Protein AF-A0A1J0LR79-F1 (afdb_monomer)

pLDDT: mean 71.01, std 12.96, range [31.28, 92.06]

Nearest PDB structures (foldseek):
  9ayr-assembly1_A  TM=5.676E-01  e=9.888E+00  Saccharomyces cerevisiae S288C

Secondary structure (DSSP, 8-state):
------EEEE--HHHHHHHTTSPPP-S--TTS--SS--EEEE-TTEEEEEE-SSSEEEEEEE-TTT--EEEEEEETT----SSSS--TTSSTT----GGGHHHHHHHHHHHHHTTPPPPP----

Mean predicted aligned error: 12.19 Å

Structure (mmCIF, N/CA/C/O backbone):
data_AF-A0A1J0LR79-F1
#
_entry.id   AF-A0A1J0LR79-F1
#
loop_
_atom_site.group_PDB
_atom_site.id
_atom_site.type_symbol
_atom_site.label_atom_id
_atom_site.label_alt_id
_atom_site.label_comp_id
_atom_site.label_asym_id
_atom_site.label_entity_id
_atom_site.label_seq_id
_atom_site.pdbx_PDB_ins_code
_atom_site.Cartn_x
_atom_site.Cartn_y
_atom_site.Cartn_z
_atom_site.occupancy
_atom_site.B_iso_or_equiv
_atom_site.auth_seq_id
_atom_site.auth_comp_id
_atom_site.auth_asym_id
_atom_site.auth_atom_id
_atom_site.pdbx_PDB_model_num
ATOM 1 N N . MET A 1 1 ? -22.256 2.648 -12.015 1.00 40.69 1 MET A N 1
ATOM 2 C CA . MET A 1 1 ? -21.030 2.559 -11.191 1.00 40.69 1 MET A CA 1
ATOM 3 C C . MET A 1 1 ? -19.955 3.395 -11.863 1.00 40.69 1 MET A C 1
ATOM 5 O O . MET A 1 1 ? -19.659 3.126 -13.016 1.00 40.69 1 MET A O 1
ATOM 9 N N . ASN A 1 2 ? -19.433 4.428 -11.198 1.00 38.25 2 ASN A N 1
ATOM 10 C CA . ASN A 1 2 ? -18.278 5.187 -11.692 1.00 38.25 2 ASN A CA 1
ATOM 11 C C . ASN A 1 2 ? -17.028 4.680 -10.975 1.00 38.25 2 ASN A C 1
ATOM 13 O O . ASN A 1 2 ? -17.025 4.605 -9.748 1.00 38.25 2 ASN A O 1
ATOM 17 N N . ASN A 1 3 ? -15.988 4.350 -11.737 1.00 40.75 3 ASN A N 1
ATOM 18 C CA . ASN A 1 3 ? -14.680 4.005 -11.196 1.00 40.75 3 ASN A CA 1
ATOM 19 C C . ASN A 1 3 ? -14.067 5.261 -10.548 1.00 40.75 3 ASN A C 1
ATOM 21 O O . ASN A 1 3 ? -13.830 6.254 -11.233 1.00 40.75 3 ASN A O 1
ATOM 25 N N . LYS A 1 4 ? -13.870 5.233 -9.226 1.00 48.66 4 LYS A N 1
ATOM 26 C CA . LYS A 1 4 ? -13.292 6.336 -8.437 1.00 48.66 4 LYS A CA 1
ATOM 27 C C . LYS A 1 4 ? -11.829 6.079 -8.052 1.00 48.66 4 LYS A C 1
ATOM 29 O O . LYS A 1 4 ? -11.325 6.734 -7.144 1.00 48.66 4 LYS A O 1
ATOM 34 N N . ASN A 1 5 ? -11.152 5.129 -8.701 1.00 53.50 5 ASN A N 1
ATOM 35 C CA . ASN A 1 5 ? -9.774 4.791 -8.360 1.00 53.50 5 ASN A CA 1
ATOM 36 C C . ASN A 1 5 ? -8.844 5.985 -8.582 1.00 53.50 5 ASN A C 1
ATOM 38 O O . ASN A 1 5 ? -8.743 6.527 -9.682 1.00 53.50 5 ASN A O 1
ATOM 42 N N . GLN A 1 6 ? -8.137 6.361 -7.520 1.00 57.84 6 GLN A N 1
ATOM 43 C CA . GLN A 1 6 ? -7.025 7.299 -7.562 1.00 57.84 6 GLN A CA 1
ATOM 44 C C . GLN A 1 6 ? -5.781 6.571 -7.063 1.00 57.84 6 GLN A C 1
ATOM 46 O O . GLN A 1 6 ? -5.798 5.969 -5.986 1.00 57.84 6 GLN A O 1
ATOM 51 N N . SER A 1 7 ? -4.705 6.615 -7.845 1.00 63.94 7 SER A N 1
ATOM 52 C CA . SER A 1 7 ? -3.411 6.061 -7.461 1.00 63.94 7 SER A CA 1
ATOM 53 C C . SER A 1 7 ? -2.330 7.136 -7.474 1.00 63.94 7 SER A C 1
ATOM 55 O O . SER A 1 7 ? -2.376 8.084 -8.257 1.00 63.94 7 SER A O 1
ATOM 57 N N . ALA A 1 8 ? -1.352 6.985 -6.587 1.00 69.00 8 ALA A N 1
ATOM 58 C CA . ALA A 1 8 ? -0.100 7.727 -6.631 1.00 69.00 8 ALA A CA 1
ATOM 59 C C . ALA A 1 8 ? 1.064 6.759 -6.821 1.00 69.00 8 ALA A C 1
ATOM 61 O O . ALA A 1 8 ? 0.978 5.585 -6.469 1.00 69.00 8 ALA A O 1
ATOM 62 N N . GLN A 1 9 ? 2.170 7.264 -7.360 1.00 71.19 9 GLN A N 1
ATOM 63 C CA . GLN A 1 9 ? 3.403 6.499 -7.459 1.00 71.19 9 GLN A CA 1
ATOM 64 C C . GLN A 1 9 ? 4.209 6.651 -6.172 1.00 71.19 9 GLN A C 1
ATOM 66 O O . GLN A 1 9 ? 4.691 7.740 -5.857 1.00 71.19 9 GLN A O 1
ATOM 71 N N . LEU A 1 10 ? 4.384 5.551 -5.444 1.00 70.81 10 LEU A N 1
ATOM 72 C CA . LEU A 1 10 ? 5.317 5.487 -4.331 1.00 70.81 10 LEU A CA 1
ATOM 73 C C . LEU A 1 10 ? 6.738 5.308 -4.871 1.00 70.81 10 LEU A C 1
ATOM 75 O O . LEU A 1 10 ? 7.041 4.324 -5.548 1.00 70.81 10 LEU A O 1
ATOM 79 N N . MET A 1 11 ? 7.615 6.250 -4.529 1.00 75.06 11 MET A N 1
ATOM 80 C CA . MET A 1 11 ? 9.033 6.230 -4.879 1.00 75.06 11 MET A CA 1
ATOM 81 C C . MET A 1 11 ? 9.887 6.345 -3.620 1.00 75.06 11 MET A C 1
ATOM 83 O O . MET A 1 11 ? 9.725 7.270 -2.824 1.00 75.06 11 MET A O 1
ATOM 87 N N . MET A 1 12 ? 10.841 5.430 -3.453 1.00 75.06 12 MET A N 1
ATOM 88 C CA . MET A 1 12 ? 11.784 5.494 -2.339 1.00 75.06 12 MET A CA 1
ATOM 89 C C . MET A 1 12 ? 12.825 6.584 -2.591 1.00 75.06 12 MET A C 1
ATOM 91 O O . MET A 1 12 ? 13.499 6.584 -3.622 1.00 75.06 12 MET A O 1
ATOM 95 N N . LYS A 1 13 ? 13.032 7.480 -1.618 1.00 76.62 13 LYS A N 1
ATOM 96 C CA . LYS A 1 13 ? 13.996 8.593 -1.725 1.00 76.62 13 LYS A CA 1
ATOM 97 C C . LYS A 1 13 ? 15.403 8.131 -2.126 1.00 76.62 13 LYS A C 1
ATOM 99 O O . LYS A 1 13 ? 16.043 8.758 -2.966 1.00 76.62 13 LYS A O 1
ATOM 104 N N . ASN A 1 14 ? 15.884 7.025 -1.557 1.00 76.06 14 ASN A N 1
ATOM 105 C CA . ASN A 1 14 ? 17.206 6.481 -1.885 1.00 76.06 14 ASN A CA 1
ATOM 106 C C . ASN A 1 14 ? 17.305 6.012 -3.341 1.00 76.06 14 ASN A C 1
ATOM 108 O O . ASN A 1 14 ? 18.368 6.130 -3.951 1.00 76.06 14 ASN A O 1
ATOM 112 N N . ASP A 1 15 ? 16.208 5.521 -3.909 1.00 77.50 15 ASP A N 1
ATOM 113 C CA . ASP A 1 15 ? 16.170 5.099 -5.304 1.00 77.50 15 ASP A CA 1
ATOM 114 C C . ASP A 1 15 ? 16.101 6.305 -6.243 1.00 77.50 15 ASP A C 1
ATOM 116 O O . ASP A 1 15 ? 16.759 6.276 -7.281 1.00 77.50 15 ASP A O 1
ATOM 120 N N . VAL A 1 16 ? 15.440 7.402 -5.839 1.00 78.06 16 VAL A N 1
ATOM 121 C CA . VAL A 1 16 ? 15.506 8.693 -6.555 1.00 78.0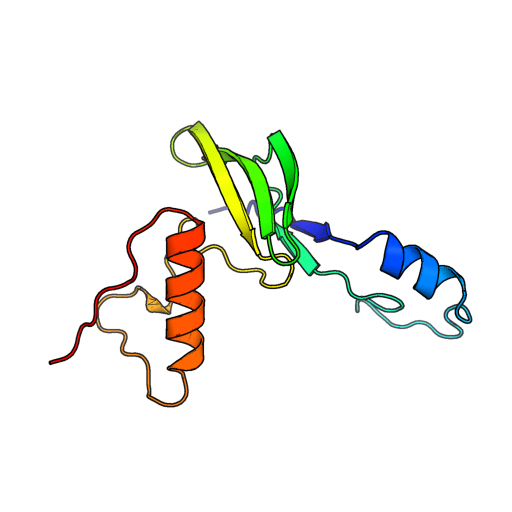6 16 VAL A CA 1
ATOM 122 C C . VAL A 1 16 ? 16.957 9.177 -6.643 1.00 78.06 16 VAL A C 1
ATOM 124 O O . VAL A 1 16 ? 17.433 9.514 -7.723 1.00 78.06 16 VAL A O 1
ATOM 127 N N . ILE A 1 17 ? 17.694 9.156 -5.526 1.00 81.56 17 ILE A N 1
ATOM 128 C CA . ILE A 1 17 ? 19.097 9.611 -5.465 1.00 81.56 17 ILE A CA 1
ATOM 129 C C . ILE A 1 17 ? 20.022 8.729 -6.317 1.00 81.56 17 ILE A C 1
ATOM 131 O O . ILE A 1 17 ? 20.984 9.215 -6.912 1.00 81.56 17 ILE A O 1
ATOM 135 N N . LYS A 1 18 ? 19.774 7.416 -6.370 1.00 80.56 18 LYS A N 1
ATOM 136 C CA . LYS A 1 18 ? 20.536 6.509 -7.242 1.00 80.56 18 LYS A CA 1
ATOM 137 C C . LYS A 1 18 ? 20.204 6.745 -8.713 1.00 80.56 18 LYS A C 1
ATOM 139 O O . LYS A 1 18 ? 21.113 6.762 -9.538 1.00 80.56 18 LYS A O 1
ATOM 144 N N . ALA A 1 19 ? 18.923 6.913 -9.037 1.00 78.25 19 ALA A N 1
ATOM 145 C CA . ALA A 1 19 ? 18.459 7.154 -10.397 1.00 78.25 19 ALA A CA 1
ATOM 146 C C . ALA A 1 19 ? 18.972 8.493 -10.944 1.00 78.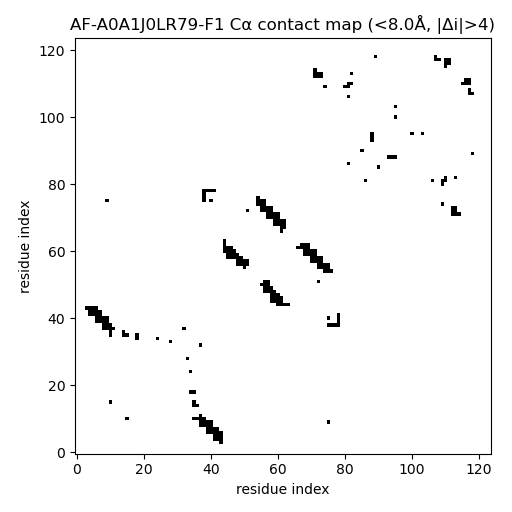25 19 ALA A C 1
ATOM 148 O O . ALA A 1 19 ? 19.403 8.543 -12.090 1.00 78.25 19 ALA A O 1
ATOM 149 N N . SER A 1 20 ? 19.046 9.538 -10.113 1.00 79.25 20 SER A N 1
ATOM 150 C CA . SER A 1 20 ? 19.534 10.862 -10.523 1.00 79.25 20 SER A CA 1
ATOM 151 C C . SER A 1 20 ? 21.012 10.896 -10.928 1.00 79.25 20 SER A C 1
ATOM 153 O O . SER A 1 20 ? 21.471 11.902 -11.457 1.00 79.25 20 SER A O 1
ATOM 155 N N . LYS A 1 21 ? 21.781 9.838 -10.637 1.00 84.19 21 LYS A N 1
ATOM 156 C CA . LYS A 1 21 ? 23.203 9.710 -11.001 1.00 84.19 21 LYS A CA 1
ATOM 157 C C . LYS A 1 21 ? 23.432 8.900 -12.279 1.00 84.19 21 LYS A C 1
ATOM 159 O O . LYS A 1 21 ? 24.580 8.747 -12.688 1.00 84.19 21 LYS A O 1
ATOM 164 N N . LYS A 1 22 ? 22.380 8.325 -12.866 1.00 80.12 22 LYS A N 1
ATOM 165 C CA . LYS A 1 22 ? 22.469 7.557 -14.113 1.00 80.12 22 LYS A CA 1
ATOM 166 C C . LYS A 1 22 ? 22.369 8.489 -15.319 1.00 80.12 22 LYS A C 1
ATOM 168 O O . LYS A 1 22 ? 21.881 9.610 -15.196 1.00 80.12 22 LYS A O 1
ATOM 173 N N . GLU A 1 23 ? 22.820 8.016 -16.480 1.00 78.81 23 GLU A N 1
ATOM 174 C CA . GLU A 1 23 ? 22.566 8.719 -17.739 1.00 78.81 23 GLU A CA 1
ATOM 175 C C . GLU A 1 23 ? 21.059 8.918 -17.947 1.00 78.81 23 GLU A C 1
ATOM 177 O O . GLU A 1 23 ? 20.249 8.038 -17.641 1.00 78.81 23 GLU A O 1
ATOM 182 N N . GLY A 1 24 ? 20.695 10.104 -18.437 1.00 73.25 24 GLY A N 1
ATOM 183 C CA . GLY A 1 24 ? 19.313 10.442 -18.760 1.00 73.25 24 GLY A CA 1
ATOM 184 C C . GLY A 1 24 ? 18.769 9.605 -19.921 1.00 73.25 24 GLY A C 1
ATOM 185 O O . GLY A 1 24 ? 19.516 8.955 -20.651 1.00 73.25 24 GLY A O 1
ATOM 186 N N . LEU A 1 25 ? 17.449 9.637 -20.109 1.00 70.38 25 LEU A N 1
ATOM 187 C CA . LEU A 1 25 ? 16.803 8.931 -21.217 1.00 70.38 25 LEU A CA 1
ATOM 188 C C . LEU A 1 25 ? 17.275 9.512 -22.559 1.00 70.38 25 LEU A C 1
ATOM 190 O O . LEU A 1 25 ? 17.126 10.705 -22.813 1.00 70.38 25 LEU A O 1
ATOM 194 N N . THR A 1 26 ? 17.833 8.663 -23.423 1.00 76.00 26 THR A N 1
ATOM 195 C CA . THR A 1 26 ? 18.336 9.049 -24.754 1.00 76.00 26 THR A CA 1
ATOM 196 C C . THR A 1 26 ? 17.328 8.787 -25.876 1.00 76.00 26 THR A C 1
ATOM 198 O O . THR A 1 26 ? 17.567 9.172 -27.021 1.00 76.00 26 THR A O 1
ATOM 201 N N . LYS A 1 27 ? 16.192 8.146 -25.564 1.00 69.44 27 LYS A N 1
ATOM 202 C CA . LYS A 1 27 ? 15.080 7.855 -26.480 1.00 69.44 27 LYS A CA 1
ATOM 203 C C . LYS A 1 27 ? 13.738 7.953 -25.747 1.00 69.44 27 LYS A C 1
ATOM 205 O O . LYS A 1 27 ? 13.685 7.945 -24.520 1.00 69.44 27 LYS A O 1
ATOM 210 N N . PHE A 1 28 ? 12.657 8.079 -26.515 1.00 65.12 28 PHE A N 1
ATOM 211 C CA . PHE A 1 28 ? 11.291 8.062 -25.994 1.00 65.12 28 PHE A CA 1
ATOM 212 C C . PHE A 1 28 ? 10.887 6.633 -25.594 1.00 65.12 28 PHE A C 1
ATOM 214 O O . PHE A 1 28 ? 10.914 5.739 -26.434 1.00 65.12 28 PHE A O 1
ATOM 221 N N . GLU A 1 29 ? 10.490 6.438 -24.333 1.00 63.25 29 GLU A N 1
ATOM 222 C CA . GLU A 1 29 ? 10.231 5.116 -23.720 1.00 63.25 29 GLU A CA 1
ATOM 223 C C . GLU A 1 29 ? 8.726 4.797 -23.529 1.00 63.25 29 GLU A C 1
ATOM 225 O O . GLU A 1 29 ? 8.354 3.844 -22.842 1.00 63.25 29 GLU A O 1
ATOM 230 N N . GLY A 1 30 ? 7.821 5.581 -24.126 1.00 59.81 30 GLY A N 1
ATOM 231 C CA . GLY A 1 30 ? 6.373 5.354 -24.018 1.00 59.81 30 GLY A CA 1
ATOM 232 C C . GLY A 1 30 ? 5.793 5.658 -22.627 1.00 59.81 30 GLY A C 1
ATOM 233 O O . GLY A 1 30 ? 6.269 6.546 -21.926 1.00 59.81 30 GLY A O 1
ATOM 234 N N . PHE A 1 31 ? 4.727 4.945 -22.240 1.00 54.25 31 PHE A N 1
ATOM 235 C CA . PHE A 1 31 ? 3.988 5.159 -20.979 1.00 54.25 31 PHE A CA 1
ATOM 236 C C . PHE A 1 31 ? 4.452 4.261 -19.813 1.00 54.25 31 PHE A C 1
ATOM 238 O O . PHE A 1 31 ? 3.816 4.234 -18.759 1.00 54.25 31 PHE A O 1
ATOM 245 N N . GLY A 1 32 ? 5.533 3.494 -19.988 1.00 57.03 32 GLY A N 1
ATOM 246 C CA . GLY A 1 32 ? 6.092 2.652 -18.928 1.00 57.03 32 GLY A CA 1
ATOM 247 C C . GLY A 1 32 ? 6.827 3.470 -17.859 1.00 57.03 32 GLY A C 1
ATOM 248 O O . GLY A 1 32 ? 7.399 4.519 -18.150 1.00 57.03 32 GLY A O 1
ATOM 249 N N . LYS A 1 33 ? 6.861 2.985 -16.609 1.00 59.69 33 LYS A N 1
ATOM 250 C CA . LYS A 1 33 ? 7.673 3.604 -15.544 1.00 59.69 33 LYS A CA 1
ATOM 251 C C . LYS A 1 33 ? 9.153 3.270 -15.765 1.00 59.69 33 LYS A C 1
ATOM 253 O O . LYS A 1 33 ? 9.619 2.205 -15.366 1.00 59.69 33 LYS A O 1
ATOM 258 N N . PHE A 1 34 ? 9.876 4.164 -16.437 1.00 61.94 34 PHE A N 1
ATOM 259 C CA . PHE A 1 34 ? 11.303 4.022 -16.745 1.00 61.94 34 PHE A CA 1
ATOM 260 C C . PHE A 1 34 ? 12.187 4.851 -15.800 1.00 61.94 34 PHE A C 1
ATOM 262 O O . PHE A 1 34 ? 11.778 5.882 -15.275 1.00 61.94 34 PHE A O 1
ATOM 269 N N . GLY A 1 35 ? 13.423 4.396 -15.568 1.00 62.31 35 GLY A N 1
ATOM 270 C CA . GLY A 1 35 ? 14.429 5.105 -14.760 1.00 62.31 35 GLY A CA 1
ATOM 271 C C . GLY A 1 35 ? 14.448 4.747 -13.267 1.00 62.31 35 GLY A C 1
ATOM 272 O O . GLY A 1 35 ? 15.534 4.623 -12.695 1.00 62.31 35 GLY A O 1
ATOM 273 N N . MET A 1 36 ? 13.296 4.485 -12.640 1.00 67.12 36 MET A N 1
ATOM 274 C CA . MET A 1 36 ? 13.224 3.947 -11.273 1.00 67.12 36 MET A CA 1
ATOM 275 C C . MET A 1 36 ? 11.965 3.109 -11.027 1.00 67.12 36 MET A C 1
ATOM 277 O O . MET A 1 36 ? 10.933 3.329 -11.655 1.00 67.12 36 MET A O 1
ATOM 281 N N . LYS A 1 37 ? 12.043 2.149 -10.093 1.00 65.62 37 LYS A N 1
ATOM 282 C CA . LYS A 1 37 ? 10.867 1.380 -9.665 1.00 65.62 37 LYS A CA 1
ATOM 283 C C . LYS A 1 37 ? 9.916 2.301 -8.901 1.00 65.62 37 LYS A C 1
ATOM 285 O O . LYS A 1 37 ? 10.332 2.974 -7.961 1.00 65.62 37 LYS A O 1
ATOM 290 N N . ALA A 1 38 ? 8.654 2.295 -9.306 1.00 64.50 38 ALA A N 1
ATOM 291 C CA . ALA A 1 38 ? 7.583 3.026 -8.652 1.00 64.50 38 ALA A CA 1
ATOM 292 C C . ALA A 1 38 ? 6.343 2.132 -8.574 1.00 64.50 38 ALA A C 1
ATOM 294 O O . ALA A 1 38 ? 5.850 1.655 -9.601 1.00 64.50 38 ALA A O 1
ATOM 295 N N . THR A 1 39 ? 5.830 1.914 -7.369 1.00 65.75 39 THR A N 1
ATOM 296 C CA . THR A 1 39 ? 4.621 1.108 -7.148 1.00 65.75 39 THR A CA 1
ATOM 297 C C . THR A 1 39 ? 3.412 2.032 -7.161 1.00 65.75 39 THR A C 1
ATOM 299 O O . THR A 1 39 ? 3.467 3.113 -6.576 1.00 65.75 39 THR A O 1
ATOM 302 N N . ASP A 1 40 ? 2.339 1.657 -7.859 1.00 66.12 40 ASP A N 1
ATOM 303 C CA . ASP A 1 40 ? 1.071 2.374 -7.699 1.00 66.12 40 ASP A CA 1
ATOM 304 C C . ASP A 1 40 ? 0.501 2.073 -6.318 1.00 66.12 40 ASP A C 1
ATOM 306 O O . ASP A 1 40 ? 0.600 0.951 -5.831 1.00 66.12 40 ASP A O 1
ATOM 310 N N . PHE A 1 41 ? -0.049 3.092 -5.672 1.00 65.19 41 PHE A N 1
ATOM 311 C CA . PHE A 1 41 ? -0.569 3.006 -4.318 1.00 65.19 41 PHE A CA 1
ATOM 312 C C . PHE A 1 41 ? -1.975 3.600 -4.268 1.00 65.19 41 PHE A C 1
ATOM 314 O O . PHE A 1 41 ? -2.177 4.686 -4.824 1.00 65.19 41 PHE A O 1
ATOM 321 N N . PRO A 1 42 ? -2.959 2.917 -3.657 1.00 65.19 42 PRO A N 1
ATOM 322 C CA . PRO A 1 42 ? -4.321 3.426 -3.591 1.00 65.19 42 PRO A CA 1
ATOM 323 C C . PRO A 1 42 ? -4.355 4.673 -2.702 1.00 65.19 42 PRO A C 1
ATOM 325 O O . PRO A 1 42 ? -3.957 4.626 -1.546 1.00 65.19 42 PRO A O 1
ATOM 328 N N . MET A 1 43 ? -4.821 5.800 -3.243 1.00 69.31 43 MET A N 1
ATOM 329 C CA . MET A 1 43 ? -4.885 7.082 -2.521 1.00 69.31 43 MET A CA 1
ATOM 330 C C . MET A 1 43 ? -6.280 7.413 -1.995 1.00 69.31 43 MET A C 1
ATOM 332 O O . MET A 1 43 ? -6.452 8.407 -1.286 1.00 69.31 43 MET A O 1
ATOM 336 N N . THR A 1 44 ? -7.285 6.612 -2.343 1.00 70.62 44 THR A N 1
ATOM 337 C CA . THR A 1 44 ? -8.680 6.908 -2.027 1.00 70.62 44 THR A CA 1
ATOM 338 C C . THR A 1 44 ? -8.870 7.088 -0.521 1.00 70.62 44 THR A C 1
ATOM 340 O O . THR A 1 44 ? -8.660 6.167 0.270 1.00 70.62 44 THR A O 1
ATOM 343 N N . SER A 1 45 ? -9.286 8.298 -0.142 1.00 76.06 45 SER A N 1
ATOM 344 C CA . SER A 1 45 ? -9.623 8.681 1.232 1.00 76.06 45 SER A CA 1
ATOM 345 C C . SER A 1 45 ? -8.488 8.566 2.259 1.00 76.06 45 SER A C 1
ATOM 347 O O . SER A 1 45 ? -8.763 8.538 3.461 1.00 76.06 45 SER A O 1
ATOM 349 N N . ILE A 1 46 ? -7.223 8.527 1.827 1.00 85.25 46 ILE A N 1
ATOM 350 C CA . ILE A 1 46 ? -6.077 8.601 2.741 1.00 85.25 46 ILE A CA 1
ATOM 351 C C . ILE A 1 46 ? -5.966 10.019 3.308 1.00 85.25 46 ILE A C 1
ATOM 353 O O . ILE A 1 46 ? -5.900 10.999 2.571 1.00 85.25 46 ILE A O 1
ATOM 357 N N . MET A 1 47 ? -5.930 10.113 4.636 1.00 87.88 47 MET A N 1
ATOM 358 C CA . MET A 1 47 ? -5.754 11.356 5.389 1.00 87.88 47 MET A CA 1
ATOM 359 C C . MET A 1 47 ? -4.288 11.563 5.777 1.00 87.88 47 MET A C 1
ATOM 361 O O . MET A 1 47 ? -3.783 12.680 5.713 1.00 87.88 47 MET A O 1
ATOM 365 N N . GLN A 1 48 ? -3.602 10.486 6.171 1.00 88.81 48 GLN A N 1
ATOM 366 C CA . GLN A 1 48 ? -2.189 10.511 6.543 1.00 88.81 48 GLN A CA 1
ATOM 367 C C . GLN A 1 48 ? -1.512 9.188 6.182 1.00 88.81 48 GLN A C 1
ATOM 369 O O . GLN A 1 48 ? -2.137 8.130 6.226 1.00 88.81 48 GLN A O 1
ATOM 374 N N . LEU A 1 49 ? -0.223 9.261 5.851 1.00 87.38 49 LEU A N 1
ATOM 375 C CA . LEU A 1 49 ? 0.617 8.120 5.509 1.00 87.38 49 LEU A CA 1
ATOM 376 C C . LEU A 1 49 ? 1.978 8.252 6.198 1.00 87.38 49 LEU A C 1
ATOM 378 O O . LEU A 1 49 ? 2.540 9.346 6.256 1.00 87.38 49 LEU A O 1
ATOM 382 N N . ALA A 1 50 ? 2.498 7.145 6.713 1.00 88.25 50 ALA A N 1
ATOM 383 C CA . ALA A 1 50 ? 3.805 7.059 7.347 1.00 88.25 50 ALA A CA 1
ATOM 384 C C . ALA A 1 50 ? 4.510 5.755 6.964 1.00 88.25 50 ALA A C 1
ATOM 386 O O . ALA A 1 50 ? 3.872 4.750 6.651 1.00 88.25 50 ALA A O 1
ATOM 387 N N . ASP A 1 51 ? 5.839 5.777 7.005 1.00 86.75 51 ASP A N 1
ATOM 388 C CA . ASP A 1 51 ? 6.636 4.562 6.879 1.00 86.75 51 ASP A CA 1
ATOM 389 C C . ASP A 1 51 ? 6.485 3.726 8.153 1.00 86.75 51 ASP A C 1
ATOM 391 O O . ASP A 1 51 ? 6.745 4.241 9.241 1.00 86.75 51 ASP A O 1
ATOM 395 N N . LEU A 1 52 ? 6.031 2.474 8.030 1.00 86.50 52 LEU A N 1
ATOM 396 C CA . LEU A 1 52 ? 5.917 1.576 9.183 1.00 86.50 52 LEU A CA 1
ATOM 397 C C . LEU A 1 52 ? 7.178 0.726 9.329 1.00 86.50 52 LEU A C 1
ATOM 399 O O . LEU A 1 52 ? 7.790 0.698 10.393 1.00 86.50 52 LEU A O 1
ATOM 403 N N . ASP A 1 53 ? 7.570 0.049 8.248 1.00 85.69 53 ASP A N 1
ATOM 404 C CA . ASP A 1 53 ? 8.746 -0.818 8.200 1.00 85.69 53 ASP A CA 1
ATOM 405 C C . ASP A 1 53 ? 9.238 -1.022 6.751 1.00 85.69 53 ASP A C 1
ATOM 407 O O . ASP A 1 53 ? 8.776 -0.368 5.819 1.00 85.69 53 ASP A O 1
ATOM 411 N N . GLY A 1 54 ? 10.187 -1.938 6.523 1.00 80.50 54 GLY A N 1
ATOM 412 C CA . GLY A 1 54 ? 10.750 -2.217 5.194 1.00 80.50 54 GLY A CA 1
ATOM 413 C C . GLY A 1 54 ? 9.743 -2.680 4.127 1.00 80.50 54 GLY A C 1
ATOM 414 O O . GLY A 1 54 ? 10.023 -2.536 2.936 1.00 80.50 54 GLY A O 1
ATOM 415 N N . TYR A 1 55 ? 8.574 -3.169 4.530 1.00 81.62 55 TYR A N 1
ATOM 416 C CA . TYR A 1 55 ? 7.550 -3.760 3.672 1.00 81.62 55 TYR A CA 1
ATOM 417 C C . TYR A 1 55 ? 6.222 -2.997 3.697 1.00 81.62 55 TYR A C 1
ATOM 419 O O . TYR A 1 55 ? 5.512 -3.041 2.692 1.00 81.62 55 TYR A O 1
ATOM 427 N N . HIS A 1 56 ? 5.926 -2.242 4.758 1.00 84.12 56 HIS A N 1
ATOM 428 C CA . HIS A 1 56 ? 4.616 -1.635 4.987 1.00 84.12 56 HIS A CA 1
ATOM 429 C C . HIS A 1 56 ? 4.630 -0.107 5.081 1.00 84.12 56 HIS A C 1
ATOM 431 O O . HIS A 1 56 ? 5.579 0.523 5.554 1.00 84.12 56 HIS A O 1
ATOM 437 N N . LEU A 1 57 ? 3.509 0.487 4.682 1.00 85.31 57 LEU A N 1
ATOM 438 C CA . LEU A 1 57 ? 3.125 1.863 4.969 1.00 85.31 57 LEU A CA 1
ATOM 439 C C . LEU A 1 57 ? 1.946 1.853 5.936 1.00 85.31 57 LEU A C 1
ATOM 441 O O . LEU A 1 57 ? 0.962 1.161 5.690 1.00 85.31 57 LEU A O 1
ATOM 445 N N . LEU A 1 58 ? 2.021 2.639 7.005 1.00 89.19 58 LEU A N 1
ATOM 446 C CA . LEU A 1 58 ? 0.894 2.884 7.897 1.00 89.19 58 LEU A CA 1
ATOM 447 C C . LEU A 1 58 ? 0.054 4.027 7.340 1.00 89.19 58 LEU A C 1
ATOM 449 O O . LEU A 1 58 ? 0.589 5.065 6.947 1.00 89.19 58 LEU A O 1
ATOM 453 N N . THR A 1 59 ? -1.263 3.871 7.339 1.00 87.94 59 THR A N 1
ATOM 454 C CA . THR A 1 59 ? -2.173 4.891 6.821 1.00 87.94 59 THR A CA 1
ATOM 455 C C . THR A 1 59 ? -3.357 5.115 7.736 1.00 87.94 59 THR A C 1
ATOM 457 O O . THR A 1 59 ? -3.945 4.175 8.264 1.00 87.94 59 THR A O 1
ATOM 460 N N . LEU A 1 60 ? -3.721 6.384 7.881 1.00 91.00 60 LEU A N 1
ATOM 461 C CA . LEU A 1 60 ? -5.000 6.805 8.425 1.00 91.00 60 LEU A CA 1
ATOM 462 C C . LEU A 1 60 ? -5.899 7.160 7.243 1.00 91.00 60 LEU A C 1
ATOM 464 O O . LEU A 1 60 ? -5.538 8.027 6.442 1.00 91.00 60 LEU A O 1
ATOM 468 N N . ARG A 1 61 ? -7.055 6.512 7.115 1.00 88.88 61 ARG A N 1
ATOM 469 C CA . ARG A 1 61 ? -7.990 6.740 6.003 1.00 88.88 61 ARG A CA 1
ATOM 470 C C . ARG A 1 61 ? -9.428 6.854 6.481 1.00 88.88 61 ARG A C 1
ATOM 472 O O . ARG A 1 61 ? -9.759 6.388 7.565 1.00 88.88 61 ARG A O 1
ATOM 479 N N . ARG A 1 62 ? -10.294 7.408 5.633 1.00 87.19 62 ARG A N 1
ATOM 480 C CA . ARG A 1 62 ? -11.749 7.296 5.770 1.00 87.19 62 ARG A CA 1
ATOM 481 C C . ARG A 1 62 ? -12.279 6.180 4.864 1.00 87.19 62 ARG A C 1
ATOM 483 O O . ARG A 1 62 ? -12.086 6.235 3.654 1.00 87.19 62 ARG A O 1
ATOM 490 N N . ASN A 1 63 ? -12.970 5.196 5.422 1.00 82.75 63 ASN A N 1
ATOM 491 C CA . ASN A 1 63 ? -13.684 4.182 4.654 1.00 82.75 63 ASN A CA 1
ATOM 492 C C . ASN A 1 63 ? -14.747 4.855 3.767 1.00 82.75 63 ASN A C 1
ATOM 494 O O . ASN A 1 63 ? -15.505 5.708 4.234 1.00 82.75 63 ASN A O 1
ATOM 498 N N . VAL A 1 64 ? -14.774 4.517 2.480 1.00 74.81 64 VAL A N 1
ATOM 499 C CA . VAL A 1 64 ? -15.651 5.181 1.502 1.00 74.81 64 VAL A CA 1
ATOM 500 C C . VAL A 1 64 ? -17.111 4.749 1.590 1.00 74.81 64 VAL A C 1
ATOM 502 O O . VAL A 1 64 ? -17.978 5.528 1.196 1.00 74.81 64 VAL A O 1
ATOM 505 N N . ASP A 1 65 ? -17.377 3.560 2.123 1.00 75.56 65 ASP A N 1
ATOM 506 C CA . ASP A 1 65 ? -18.714 2.973 2.170 1.00 75.56 65 ASP A CA 1
ATOM 507 C C . ASP A 1 65 ? -19.451 3.356 3.453 1.00 75.56 65 ASP A C 1
ATOM 509 O O . ASP A 1 65 ? -20.635 3.690 3.415 1.00 75.56 65 ASP A O 1
ATOM 513 N N . ASN A 1 66 ? -18.749 3.355 4.591 1.00 82.94 66 ASN A N 1
ATOM 514 C CA . ASN A 1 66 ? -19.351 3.634 5.901 1.00 82.94 66 ASN A CA 1
ATOM 515 C C . ASN A 1 66 ? -18.868 4.944 6.557 1.00 82.94 66 ASN A C 1
ATOM 517 O O . ASN A 1 66 ? -19.454 5.383 7.543 1.00 82.94 66 ASN A O 1
ATOM 521 N N . GLY A 1 67 ? -17.830 5.596 6.022 1.00 85.31 67 GLY A N 1
ATOM 522 C CA . GLY A 1 67 ? -17.316 6.869 6.538 1.00 85.31 67 GLY A CA 1
ATOM 523 C C . GLY A 1 67 ? -16.446 6.776 7.798 1.00 85.31 67 GLY A C 1
ATOM 524 O O . GLY A 1 67 ? -15.983 7.818 8.276 1.00 85.31 67 GLY A O 1
ATOM 525 N N . ASN A 1 68 ? -16.190 5.575 8.325 1.00 89.62 68 ASN A N 1
ATOM 526 C CA . ASN A 1 68 ? -15.352 5.367 9.506 1.00 89.62 68 ASN A CA 1
ATOM 527 C C . ASN A 1 68 ? -13.899 5.763 9.243 1.00 89.62 68 ASN A C 1
ATOM 529 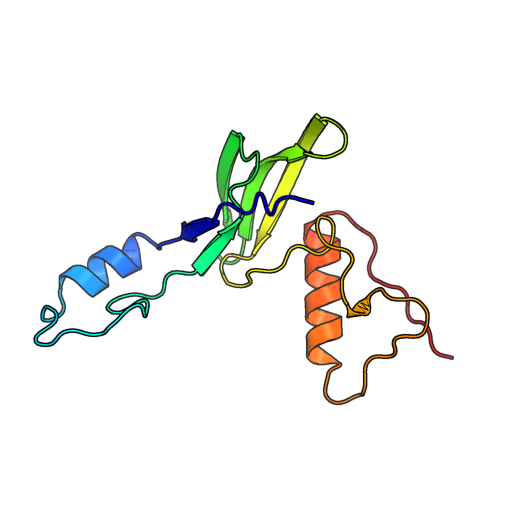O O . ASN A 1 68 ? -13.413 5.679 8.117 1.00 89.62 68 ASN A O 1
ATOM 533 N N . ILE A 1 69 ? -13.192 6.181 10.294 1.00 92.06 69 ILE A N 1
ATOM 534 C CA . ILE A 1 69 ? -11.744 6.393 10.232 1.00 92.06 69 ILE A CA 1
ATOM 535 C C . ILE A 1 69 ? -11.050 5.090 10.619 1.00 92.06 69 ILE A C 1
ATOM 537 O O . ILE A 1 69 ? -11.334 4.522 11.671 1.00 92.06 69 ILE A O 1
ATOM 541 N N . GLU A 1 70 ? -10.133 4.642 9.771 1.00 87.50 70 GLU A N 1
ATOM 542 C CA . GLU A 1 70 ? -9.415 3.379 9.905 1.00 87.50 70 GLU A CA 1
ATOM 543 C C . GLU A 1 70 ? -7.907 3.633 9.941 1.00 87.50 70 GLU A C 1
ATOM 545 O O . GLU A 1 70 ? -7.392 4.486 9.209 1.00 87.50 70 GLU A O 1
ATOM 550 N N . LEU A 1 71 ? -7.204 2.861 10.772 1.00 89.94 71 LEU A N 1
ATOM 551 C CA . LEU A 1 71 ? -5.750 2.759 10.766 1.00 89.94 71 LEU A CA 1
ATOM 552 C C . LEU A 1 71 ? -5.378 1.421 10.121 1.00 89.94 71 LEU A C 1
ATOM 554 O O . LEU A 1 71 ? -5.645 0.375 10.705 1.00 89.94 71 LEU A O 1
ATOM 558 N N . VAL A 1 72 ? -4.797 1.458 8.923 1.00 85.56 72 VAL A N 1
ATOM 559 C CA . VAL A 1 72 ? -4.481 0.254 8.136 1.00 85.56 72 VAL A CA 1
ATOM 560 C C . VAL A 1 72 ? -3.052 0.290 7.612 1.00 85.56 72 VAL A C 1
ATOM 562 O O . VAL A 1 72 ? -2.523 1.359 7.283 1.00 85.56 72 VAL A O 1
ATOM 565 N N . SER A 1 73 ? -2.428 -0.882 7.523 1.00 84.19 73 SER A N 1
ATOM 566 C CA . S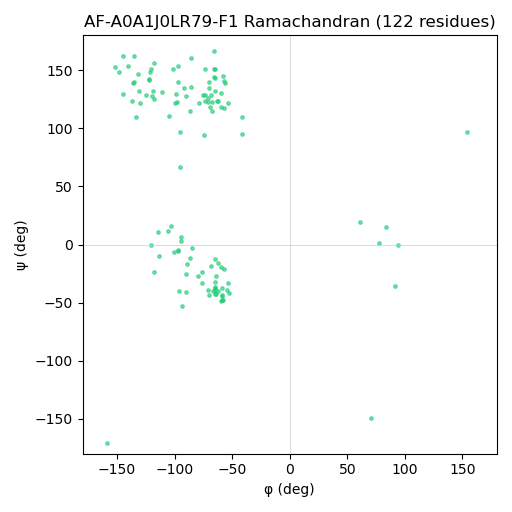ER A 1 73 ? -1.125 -1.073 6.889 1.00 84.19 73 SER A CA 1
ATOM 567 C C . SER A 1 73 ? -1.271 -1.565 5.453 1.00 84.19 73 SER A C 1
ATOM 569 O O . SER A 1 73 ? -2.099 -2.421 5.169 1.00 84.19 73 SER A O 1
ATOM 571 N N . TYR A 1 74 ? -0.438 -1.045 4.553 1.00 78.00 74 TYR A N 1
ATOM 572 C CA . TYR A 1 74 ? -0.373 -1.466 3.153 1.00 78.00 74 TYR A CA 1
ATOM 573 C C . TYR A 1 74 ? 1.025 -1.943 2.774 1.00 78.00 74 TYR A C 1
ATOM 575 O O . TYR A 1 74 ? 2.011 -1.298 3.130 1.00 78.00 74 TYR A O 1
ATOM 583 N N . LEU A 1 75 ? 1.121 -2.993 1.957 1.00 76.94 75 LEU A N 1
ATOM 584 C CA . LEU A 1 75 ? 2.388 -3.434 1.371 1.00 76.94 75 LEU A CA 1
ATOM 585 C C . LEU A 1 75 ? 2.900 -2.451 0.309 1.00 76.94 75 LEU A C 1
ATOM 587 O O . LEU A 1 75 ? 2.185 -2.047 -0.604 1.00 76.94 75 LEU A O 1
ATOM 591 N N . LYS A 1 76 ? 4.194 -2.134 0.361 1.00 75.81 76 LYS A N 1
ATOM 592 C CA . LYS A 1 76 ? 4.874 -1.214 -0.571 1.00 75.81 76 LYS A CA 1
ATOM 593 C C . LYS A 1 76 ? 5.000 -1.737 -2.005 1.00 75.81 76 LYS A C 1
ATOM 595 O O . LYS A 1 76 ? 5.276 -0.957 -2.916 1.00 75.81 76 LYS A O 1
ATOM 600 N N . ASN A 1 77 ? 4.855 -3.048 -2.202 1.00 68.31 77 ASN A N 1
ATOM 601 C CA . ASN A 1 77 ? 5.206 -3.732 -3.453 1.00 68.31 77 ASN A CA 1
ATOM 602 C C . ASN A 1 77 ? 4.032 -4.466 -4.119 1.00 68.31 77 ASN A C 1
ATOM 604 O O . ASN A 1 77 ? 4.233 -5.076 -5.167 1.00 68.31 77 ASN A O 1
ATOM 608 N N . LEU A 1 78 ? 2.833 -4.427 -3.534 1.00 63.97 78 LEU A N 1
ATOM 609 C CA . LEU A 1 78 ? 1.649 -5.112 -4.053 1.00 63.97 78 LEU A CA 1
ATOM 610 C C . LEU A 1 78 ? 0.470 -4.143 -4.109 1.00 63.97 78 LEU A C 1
ATOM 612 O O . LEU A 1 78 ? 0.074 -3.572 -3.098 1.00 63.97 78 LEU A O 1
ATOM 616 N N . TYR A 1 79 ? -0.080 -3.963 -5.310 1.00 58.38 79 TYR A N 1
ATOM 617 C CA . TYR A 1 79 ? -1.247 -3.119 -5.564 1.00 58.38 79 TYR A CA 1
ATOM 618 C C . TYR A 1 79 ? -2.522 -3.967 -5.552 1.00 58.38 79 TYR A C 1
ATOM 620 O O . TYR A 1 79 ? -3.150 -4.172 -6.585 1.00 58.38 79 TYR A O 1
ATOM 628 N N . PHE A 1 80 ? -2.872 -4.511 -4.389 1.00 58.53 80 PHE A N 1
ATOM 629 C CA . PHE A 1 80 ? -4.143 -5.199 -4.176 1.00 58.53 80 PHE A CA 1
ATOM 630 C C . PHE A 1 80 ? -4.633 -4.924 -2.761 1.00 58.53 80 PHE A C 1
ATOM 632 O O . PHE A 1 80 ? -3.881 -5.088 -1.805 1.00 58.53 80 PHE A O 1
ATOM 639 N N . ARG A 1 81 ? -5.894 -4.505 -2.648 1.00 60.22 81 ARG A N 1
ATOM 640 C CA . ARG A 1 81 ? -6.610 -4.424 -1.379 1.00 60.22 81 ARG A CA 1
ATOM 641 C C . ARG A 1 81 ? -7.798 -5.363 -1.461 1.00 60.22 81 ARG A C 1
ATOM 643 O O . ARG A 1 81 ? -8.582 -5.257 -2.400 1.00 60.22 81 ARG A O 1
ATOM 650 N N . LEU A 1 82 ? -7.903 -6.281 -0.511 1.00 58.53 82 LEU A N 1
ATOM 651 C CA . LEU A 1 82 ? -8.905 -7.349 -0.561 1.00 58.53 82 LEU A CA 1
ATOM 652 C C . LEU A 1 82 ? -10.212 -6.950 0.124 1.00 58.53 82 LEU A C 1
ATOM 654 O O . LEU A 1 82 ? -11.265 -7.463 -0.221 1.00 58.53 82 LEU A O 1
ATOM 658 N N . SER A 1 83 ? -10.160 -6.018 1.078 1.00 58.12 83 SER A N 1
ATOM 659 C CA . SER A 1 83 ? -11.363 -5.531 1.767 1.00 58.12 83 SER A CA 1
ATOM 660 C C . SER A 1 83 ? -12.169 -4.498 0.977 1.00 58.12 83 SER A C 1
ATOM 662 O O . SER A 1 83 ? -13.375 -4.397 1.174 1.00 58.12 83 SER A O 1
ATOM 664 N N . ASP A 1 84 ? -11.528 -3.736 0.085 1.00 55.97 84 ASP A N 1
ATOM 665 C CA . ASP A 1 84 ? -12.218 -2.731 -0.743 1.00 55.97 84 ASP A CA 1
ATOM 666 C C . ASP A 1 84 ? -12.731 -3.325 -2.072 1.00 55.97 84 ASP A C 1
ATOM 668 O O . ASP A 1 84 ? -13.574 -2.725 -2.739 1.00 55.97 84 ASP A O 1
ATOM 672 N N . PHE A 1 85 ? -12.225 -4.496 -2.470 1.00 53.44 85 PHE A N 1
ATOM 673 C CA . PHE A 1 85 ? -12.649 -5.218 -3.664 1.00 53.44 85 PHE A CA 1
ATOM 674 C C . PHE A 1 85 ? -12.845 -6.677 -3.273 1.00 53.44 85 PHE A C 1
ATOM 676 O O . PHE A 1 85 ? -11.854 -7.358 -3.025 1.00 53.44 85 PHE A O 1
ATOM 683 N N . GLU A 1 86 ? -14.100 -7.144 -3.235 1.00 53.62 86 GLU A N 1
ATOM 684 C CA . GLU A 1 86 ? -14.423 -8.578 -3.229 1.00 53.62 86 GLU A CA 1
ATOM 685 C C . GLU A 1 86 ? -13.484 -9.267 -4.224 1.00 53.62 86 GLU A C 1
ATOM 687 O O . GLU A 1 86 ? -13.522 -8.995 -5.431 1.00 53.62 86 GLU A O 1
ATOM 692 N N . SER A 1 87 ? -12.546 -10.051 -3.697 1.00 57.97 87 SER A N 1
ATOM 693 C CA . SER A 1 87 ? -11.510 -10.650 -4.516 1.00 57.97 87 SER A CA 1
ATOM 694 C C . SER A 1 87 ? -12.162 -11.639 -5.473 1.00 57.97 87 SER A C 1
ATOM 696 O O . SER A 1 87 ? -13.086 -12.353 -5.086 1.00 57.97 87 SER A O 1
ATOM 698 N N . GLU A 1 88 ? -11.660 -11.765 -6.703 1.00 57.34 88 GLU A N 1
ATOM 699 C CA . GLU A 1 88 ? -12.123 -12.831 -7.610 1.00 57.34 88 GLU A CA 1
ATOM 700 C C . GLU A 1 88 ? -11.950 -14.235 -6.994 1.00 57.34 88 GLU A C 1
ATOM 702 O O . GLU A 1 88 ? -12.646 -1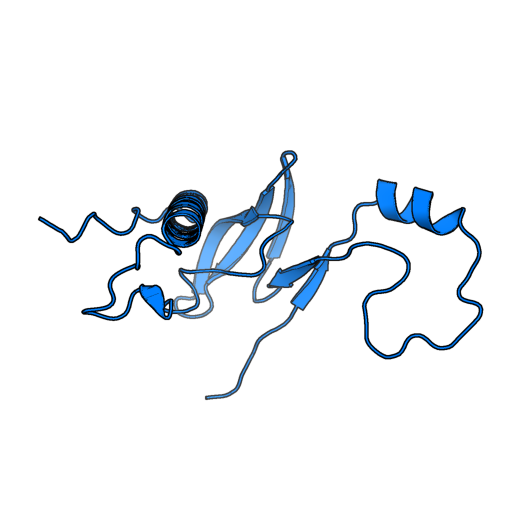5.175 -7.368 1.00 57.34 88 GLU A O 1
ATOM 707 N N . TYR A 1 89 ? -11.062 -14.343 -6.001 1.00 61.28 89 TYR A N 1
ATOM 708 C CA . TYR A 1 89 ? -10.770 -15.540 -5.223 1.00 61.28 89 TYR A CA 1
ATOM 709 C C . TYR A 1 89 ? -11.693 -15.753 -4.007 1.00 61.28 89 TYR A C 1
ATOM 711 O O . TYR A 1 89 ? -11.674 -16.829 -3.417 1.00 61.28 89 TYR A O 1
ATOM 719 N N . ASP A 1 90 ? -12.493 -14.754 -3.615 1.00 60.16 90 ASP A N 1
ATOM 720 C CA . ASP A 1 90 ? -13.443 -14.839 -2.491 1.00 60.16 90 ASP A CA 1
ATOM 721 C C . ASP A 1 90 ? -14.865 -15.239 -2.954 1.00 60.16 90 ASP A C 1
ATOM 723 O O . ASP A 1 90 ? -15.791 -15.360 -2.147 1.00 60.16 90 ASP A O 1
ATOM 727 N N . VAL A 1 91 ? -15.043 -15.510 -4.253 1.00 66.81 91 VAL A N 1
ATOM 728 C CA . VAL A 1 91 ? -16.318 -15.957 -4.829 1.00 66.81 91 VAL A CA 1
ATOM 729 C C . VAL A 1 91 ? -16.694 -17.345 -4.277 1.00 66.81 91 VAL A C 1
ATOM 731 O O . VAL A 1 91 ? -15.869 -18.264 -4.302 1.00 66.81 91 VAL A O 1
ATOM 734 N N . PRO A 1 92 ? -17.943 -17.562 -3.814 1.00 67.25 92 PRO A N 1
ATOM 735 C CA . PRO A 1 92 ? -18.389 -18.875 -3.356 1.00 67.25 92 PRO A CA 1
ATOM 736 C C . PRO A 1 92 ? -18.156 -19.970 -4.409 1.00 67.25 92 PRO A C 1
ATOM 738 O O . PRO A 1 92 ? -18.684 -19.894 -5.516 1.00 67.25 92 PRO A O 1
ATOM 741 N N . GLY A 1 93 ? -17.389 -21.003 -4.045 1.00 69.94 93 GLY A N 1
ATOM 742 C CA . GLY A 1 93 ? -17.061 -22.137 -4.920 1.00 69.94 93 GLY A CA 1
ATOM 743 C C . GLY A 1 93 ? -15.747 -21.999 -5.694 1.00 69.94 93 GLY A C 1
ATOM 744 O O . GLY A 1 93 ? -15.392 -22.916 -6.429 1.00 69.94 93 GLY A O 1
ATOM 745 N N . TYR A 1 94 ? -15.019 -20.891 -5.535 1.00 69.00 94 TYR A N 1
ATOM 746 C CA . TYR A 1 94 ? -13.659 -20.784 -6.045 1.00 69.00 94 TYR A CA 1
ATOM 747 C C . TYR A 1 94 ? -12.695 -21.618 -5.186 1.00 69.00 94 TYR A C 1
ATOM 749 O O . TYR A 1 94 ? -12.644 -21.464 -3.966 1.00 69.00 94 TYR A O 1
ATOM 757 N N . GLU A 1 95 ? -11.904 -22.476 -5.830 1.00 74.25 95 GLU A N 1
ATOM 758 C CA . GLU A 1 95 ? -10.837 -23.247 -5.194 1.00 74.25 95 GLU A CA 1
ATOM 759 C C . GLU A 1 95 ? -9.493 -22.882 -5.816 1.00 74.25 95 GLU A C 1
ATOM 761 O O . GLU A 1 95 ? -9.335 -22.874 -7.038 1.00 74.25 95 GLU A O 1
ATOM 766 N N . TYR A 1 96 ? -8.504 -22.610 -4.966 1.00 68.12 96 TYR A N 1
ATOM 767 C CA . TYR A 1 96 ? -7.145 -22.356 -5.423 1.00 68.12 96 TYR A CA 1
ATOM 768 C C . TYR A 1 96 ? -6.520 -23.645 -5.978 1.00 68.12 96 TYR A C 1
ATOM 770 O O . TYR A 1 96 ? -6.311 -24.586 -5.207 1.00 68.12 96 TYR A O 1
ATOM 778 N N . PRO A 1 97 ? -6.140 -23.703 -7.269 1.00 78.75 97 PRO A N 1
ATOM 779 C CA . PRO A 1 97 ? -5.350 -24.821 -7.769 1.00 78.75 97 PRO A CA 1
ATOM 780 C C . PRO A 1 97 ? -3.966 -24.818 -7.102 1.00 78.75 97 PRO A C 1
ATOM 782 O O . PRO A 1 97 ? -3.433 -23.756 -6.779 1.00 78.75 97 PRO A O 1
ATOM 785 N N . GLU A 1 98 ? -3.334 -25.986 -6.942 1.00 76.50 98 GLU A N 1
ATOM 786 C CA . GLU A 1 98 ? -2.024 -26.111 -6.266 1.00 76.50 98 GLU A CA 1
ATOM 787 C C . GLU A 1 98 ? -0.943 -25.183 -6.849 1.00 76.50 98 GLU A C 1
ATOM 789 O O . GLU A 1 98 ? -0.128 -24.620 -6.118 1.00 76.50 98 GLU A O 1
ATOM 794 N N . SER A 1 99 ? -0.982 -24.918 -8.159 1.00 78.38 99 SER A N 1
ATOM 795 C CA . SER A 1 99 ? -0.081 -23.966 -8.825 1.00 78.38 99 SER A CA 1
ATOM 796 C C . SER A 1 99 ? -0.210 -22.517 -8.330 1.00 78.38 99 SER A C 1
ATOM 798 O O . SER A 1 99 ? 0.654 -21.695 -8.617 1.00 78.38 99 SER A O 1
ATOM 800 N N . GLN A 1 100 ? -1.291 -22.184 -7.623 1.00 71.12 100 GLN A N 1
ATOM 801 C CA . GLN A 1 100 ? -1.611 -20.845 -7.124 1.00 71.12 100 GLN A CA 1
ATOM 802 C C . GLN A 1 100 ? -1.610 -20.762 -5.591 1.00 71.12 100 GLN A C 1
ATOM 804 O O . GLN A 1 100 ? -1.988 -19.735 -5.030 1.00 71.12 100 GLN A O 1
ATOM 809 N N . LYS A 1 101 ? -1.115 -21.793 -4.897 1.00 74.75 101 LYS A N 1
ATOM 810 C CA . LYS A 1 101 ? -1.006 -21.810 -3.431 1.00 74.75 101 LYS A CA 1
ATOM 811 C C . LYS A 1 101 ? -0.232 -20.611 -2.872 1.00 74.75 101 LYS A C 1
ATOM 813 O O . LYS A 1 101 ? -0.659 -20.001 -1.900 1.00 74.75 101 LYS A O 1
ATOM 818 N N . MET A 1 102 ? 0.836 -20.197 -3.558 1.00 74.56 102 MET A N 1
ATOM 819 C CA . MET A 1 102 ? 1.593 -18.986 -3.217 1.00 74.56 102 MET A CA 1
ATOM 820 C C . MET A 1 102 ? 0.723 -17.717 -3.249 1.00 74.56 102 MET A C 1
ATOM 822 O O . MET A 1 102 ? 0.895 -16.844 -2.405 1.00 74.56 102 MET A O 1
ATOM 826 N N . MET A 1 103 ? -0.214 -17.605 -4.197 1.00 73.44 103 MET A N 1
ATOM 827 C CA . MET A 1 103 ? -1.108 -16.445 -4.279 1.00 73.44 103 MET A CA 1
ATOM 828 C C . MET A 1 103 ? -2.128 -16.437 -3.146 1.00 73.44 103 MET A C 1
ATOM 830 O O . MET A 1 103 ? -2.364 -15.381 -2.568 1.00 73.44 103 MET A O 1
ATOM 834 N N . ARG A 1 104 ? -2.659 -17.605 -2.768 1.00 74.06 104 ARG A N 1
ATOM 835 C CA . ARG A 1 104 ? -3.509 -17.753 -1.579 1.00 74.06 104 ARG A CA 1
ATOM 836 C C . ARG A 1 104 ? -2.777 -17.330 -0.306 1.00 74.06 104 ARG A C 1
ATOM 838 O O . ARG A 1 104 ? -3.329 -16.610 0.519 1.00 74.06 104 ARG A O 1
ATOM 845 N N . ASP A 1 105 ? -1.525 -17.749 -0.151 1.00 77.75 105 ASP A N 1
ATOM 846 C CA . ASP A 1 105 ? -0.737 -17.419 1.038 1.00 77.75 105 ASP A CA 1
ATOM 847 C C . ASP A 1 105 ? -0.445 -15.906 1.109 1.00 77.75 105 ASP A C 1
ATOM 849 O O . ASP A 1 105 ? -0.575 -15.297 2.173 1.00 77.75 105 ASP A O 1
ATOM 853 N N . ILE A 1 106 ? -0.150 -15.270 -0.034 1.00 77.88 106 ILE A N 1
ATOM 854 C CA . ILE A 1 106 ? -0.017 -13.806 -0.141 1.00 77.88 106 ILE A CA 1
ATOM 855 C C . ILE A 1 106 ? -1.351 -13.110 0.169 1.00 77.88 106 ILE A C 1
ATOM 857 O O . ILE A 1 106 ? -1.366 -12.126 0.906 1.00 77.88 106 ILE A O 1
ATOM 861 N N . GLN A 1 107 ? -2.473 -13.624 -0.341 1.00 74.81 107 GLN A N 1
ATOM 862 C CA . GLN A 1 107 ? -3.810 -13.092 -0.073 1.00 74.81 107 GLN A CA 1
ATOM 863 C C . GLN A 1 107 ? -4.126 -13.118 1.431 1.00 74.81 107 GLN A C 1
ATOM 865 O O . GLN A 1 107 ? -4.547 -12.112 2.001 1.00 74.81 107 GLN A O 1
ATOM 870 N N . ASN A 1 108 ? -3.867 -14.244 2.094 1.00 78.62 108 ASN A N 1
ATOM 871 C CA . ASN A 1 108 ? -4.106 -14.408 3.525 1.00 78.62 108 ASN A CA 1
ATOM 872 C C . ASN A 1 108 ? -3.232 -13.497 4.386 1.00 78.62 108 ASN A C 1
ATOM 874 O O . ASN A 1 108 ? -3.718 -12.939 5.371 1.00 78.62 108 ASN A O 1
ATOM 878 N N . MET A 1 109 ? -1.968 -13.311 4.002 1.00 79.00 109 MET A N 1
ATOM 879 C CA . MET A 1 109 ? -1.084 -12.340 4.644 1.00 79.00 109 MET A CA 1
ATOM 880 C C . MET A 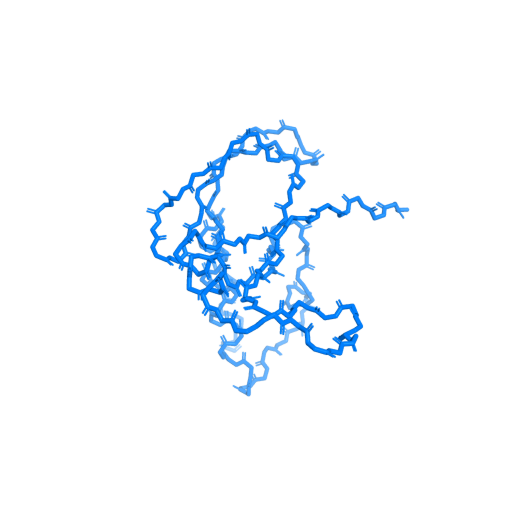1 109 ? -1.661 -10.921 4.539 1.00 79.00 109 MET A C 1
ATOM 882 O O . MET A 1 109 ? -1.822 -10.259 5.559 1.00 79.00 109 MET A O 1
ATOM 886 N N . MET A 1 110 ? -2.084 -10.499 3.341 1.00 76.69 110 MET A N 1
ATOM 887 C CA . MET A 1 110 ? -2.665 -9.167 3.124 1.00 76.69 110 MET A CA 1
ATOM 888 C C . MET A 1 110 ? -3.968 -8.948 3.907 1.00 76.69 110 MET A C 1
ATOM 890 O O . MET A 1 110 ? -4.150 -7.888 4.498 1.00 76.69 110 MET A O 1
ATOM 894 N N . ARG A 1 111 ? -4.857 -9.952 3.990 1.00 76.38 111 ARG A N 1
ATOM 895 C CA . ARG A 1 111 ? -6.078 -9.867 4.822 1.00 76.38 111 ARG A CA 1
ATOM 896 C C . ARG A 1 111 ? -5.743 -9.616 6.286 1.00 76.38 111 ARG A C 1
ATOM 898 O O . ARG A 1 111 ? -6.373 -8.773 6.921 1.00 76.38 111 ARG A O 1
ATOM 905 N N . LYS A 1 112 ? -4.737 -10.322 6.804 1.00 79.06 112 LYS A N 1
ATOM 906 C CA . LYS A 1 112 ? -4.279 -10.163 8.183 1.00 79.06 112 LYS A CA 1
ATOM 907 C C . LYS A 1 112 ? -3.684 -8.775 8.430 1.00 79.06 112 LYS A C 1
ATOM 909 O O . LYS A 1 112 ? -3.994 -8.177 9.458 1.00 79.06 112 LYS A O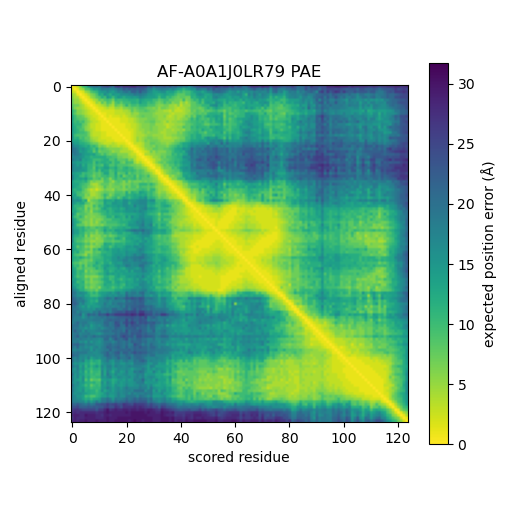 1
ATOM 914 N N . ASP A 1 113 ? -2.885 -8.256 7.499 1.00 76.00 113 ASP A N 1
ATOM 915 C CA . ASP A 1 113 ? -2.308 -6.904 7.583 1.00 76.00 113 ASP A CA 1
ATOM 916 C C . ASP A 1 113 ? -3.391 -5.808 7.545 1.00 76.00 113 ASP A C 1
ATOM 918 O O . ASP A 1 113 ? -3.220 -4.729 8.112 1.00 76.00 113 ASP A O 1
ATOM 922 N N . GLU A 1 114 ? -4.537 -6.089 6.923 1.00 73.38 114 GLU A N 1
ATOM 923 C CA . GLU A 1 114 ? -5.721 -5.221 6.925 1.00 73.38 114 GLU A CA 1
ATOM 924 C C . GLU A 1 114 ? -6.619 -5.420 8.168 1.00 73.38 114 GLU A C 1
ATOM 926 O O . GLU A 1 114 ? -7.599 -4.698 8.342 1.00 73.38 114 GLU A O 1
ATOM 931 N N . GLY A 1 115 ? -6.290 -6.363 9.058 1.00 74.44 115 GLY A N 1
ATOM 932 C CA . GLY A 1 115 ? -7.053 -6.652 10.278 1.00 74.44 115 GLY A CA 1
ATOM 933 C C . GLY A 1 115 ? -8.250 -7.590 10.083 1.00 74.44 115 GLY A C 1
ATOM 934 O O . GLY A 1 115 ? -9.098 -7.688 10.969 1.00 74.44 115 GLY A O 1
ATOM 935 N N . HIS A 1 116 ? -8.327 -8.291 8.951 1.00 72.12 116 HIS A N 1
ATOM 936 C CA . HIS A 1 116 ? -9.354 -9.290 8.660 1.00 72.12 116 HIS A CA 1
ATOM 937 C C . HIS A 1 116 ? -8.863 -10.714 8.955 1.00 72.12 116 HIS A C 1
ATOM 939 O O . HIS A 1 116 ? -7.672 -11.017 8.866 1.00 72.12 116 HIS A O 1
ATOM 945 N N . GLU A 1 117 ? -9.792 -11.624 9.260 1.00 67.31 117 GLU A N 1
ATOM 946 C CA . GLU A 1 117 ? -9.459 -13.047 9.361 1.00 67.31 117 GLU A CA 1
ATOM 947 C C . GLU A 1 117 ? -9.030 -13.601 7.994 1.00 67.31 117 GLU A C 1
ATOM 949 O O . GLU A 1 117 ? -9.574 -13.212 6.952 1.00 67.31 117 GLU A O 1
ATOM 954 N N . SER A 1 118 ? -8.056 -14.514 7.995 1.00 62.47 118 SER A N 1
ATOM 955 C CA . SER A 1 118 ? -7.639 -15.266 6.806 1.00 62.47 118 SER A CA 1
ATOM 956 C C . 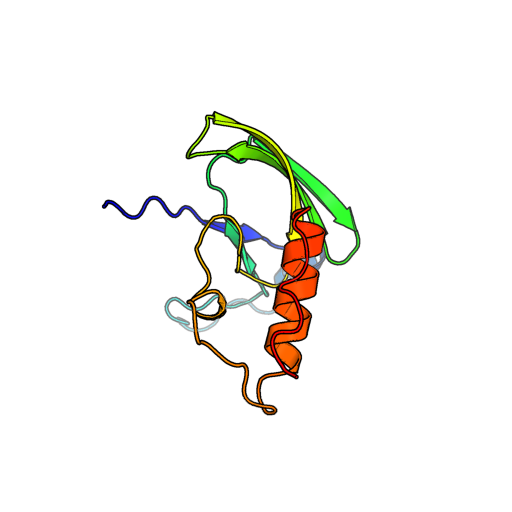SER A 1 118 ? -8.819 -16.048 6.228 1.00 62.47 118 SER A C 1
ATOM 958 O O . SER A 1 118 ? -9.654 -16.548 6.989 1.00 62.47 118 SER A O 1
ATOM 960 N N . SER A 1 119 ? -8.890 -16.183 4.900 1.00 57.09 119 SER A N 1
ATOM 961 C CA . SER A 1 119 ? -9.886 -17.063 4.291 1.00 57.09 119 SER A CA 1
ATOM 962 C C . SER A 1 119 ? -9.636 -18.480 4.814 1.00 57.09 119 SER A C 1
ATOM 964 O O . SER A 1 119 ? -8.534 -19.018 4.710 1.00 57.09 119 SER A O 1
ATOM 966 N N . HIS A 1 120 ? -10.629 -19.034 5.513 1.00 51.75 120 HIS A N 1
ATOM 967 C CA . HIS A 1 120 ? -10.543 -20.377 6.072 1.00 51.75 120 HIS A CA 1
ATOM 968 C C . HIS A 1 120 ? -10.249 -21.396 4.972 1.00 51.75 120 HIS A C 1
ATOM 970 O O . HIS A 1 120 ? -10.837 -21.325 3.891 1.00 51.75 120 HIS A O 1
ATOM 976 N N . ASP A 1 121 ? -9.401 -22.367 5.322 1.00 45.44 121 ASP A N 1
ATOM 977 C CA . ASP A 1 121 ? -9.327 -23.698 4.728 1.00 45.44 121 ASP A CA 1
ATOM 978 C C . ASP A 1 121 ? -10.744 -24.238 4.479 1.00 45.44 121 ASP A C 1
ATOM 980 O O . ASP A 1 121 ? -11.396 -24.797 5.362 1.00 45.44 121 ASP A O 1
ATOM 984 N N . LYS A 1 122 ? -11.247 -24.053 3.264 1.00 41.03 122 LYS A N 1
ATOM 985 C CA . LYS A 1 122 ? -12.314 -24.886 2.725 1.00 41.03 122 LYS A CA 1
ATOM 986 C C . LYS A 1 122 ? -11.597 -25.949 1.907 1.00 41.03 122 LYS A C 1
ATOM 988 O O . LYS A 1 122 ? -11.116 -25.617 0.829 1.00 41.03 122 LYS A O 1
ATOM 993 N N . ASN A 1 123 ? -11.384 -27.111 2.533 1.00 32.53 123 ASN A N 1
ATOM 994 C CA . ASN A 1 123 ? -11.200 -28.470 1.982 1.00 32.53 123 AS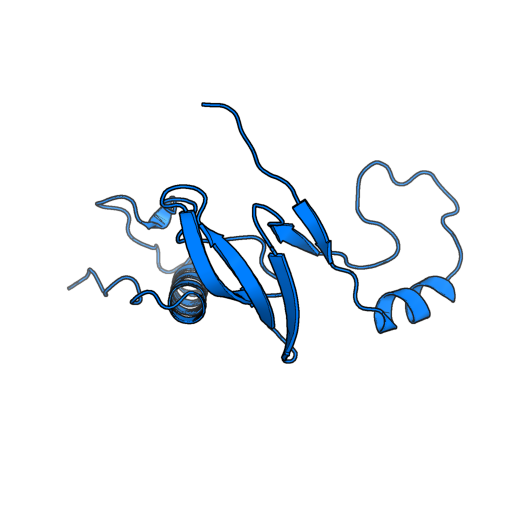N A CA 1
ATOM 995 C C . ASN A 1 123 ? -10.359 -29.284 2.996 1.00 32.53 123 ASN A C 1
ATOM 997 O O . ASN A 1 123 ? -9.158 -29.057 3.122 1.00 32.53 123 ASN A O 1
ATOM 1001 N N . LEU A 1 124 ? -10.917 -30.109 3.892 1.00 31.28 124 LEU A N 1
ATOM 1002 C CA . LEU A 1 124 ? -11.619 -31.381 3.619 1.00 31.28 124 LEU A CA 1
ATOM 1003 C C . LEU A 1 124 ? -12.381 -31.487 2.299 1.00 31.28 124 LEU A C 1
ATOM 1005 O O . LEU A 1 124 ? -13.450 -30.854 2.192 1.00 31.28 124 LEU A O 1
#

Foldseek 3Di:
DDDPWDWDWDDDPVQVVVLVPDDDDPDDDPPDDPSGDTDIDTPAFWPDWDDDDPFWIWTWGQDPPPRDTDTAIDGRHDDDQCVVDVDPCNPPPRDDDPVCVVVLVVVQVNCVRRVHHRDDPPDD

Radius of gyration: 17.71 Å; Cα contacts (8 Å, |Δi|>4): 139; chains: 1; bounding box: 44×43×37 Å

Sequence (124 aa):
MNNKNQSAQLMMKNDVIKASKKEGLTKFEGFGKFGMKATDFPMTSIMQLADLDGYHLLTLRRNVDNGNIELVSYLKNLYFRLSDFESEYDVPGYEYPESQKMMRDIQNMMRKDEGHESSHDKNL

Solvent-accessible surface area (backbone atoms only — not comparable to full-atom values): 8044 Å² total; per-residue (Å²): 139,82,91,77,87,43,70,43,74,50,66,56,68,69,52,52,61,56,40,73,72,50,85,74,84,92,66,90,74,78,93,61,85,71,84,53,84,61,34,62,38,85,47,69,51,58,77,47,77,44,84,67,56,101,54,34,33,37,30,37,29,41,43,88,89,81,64,48,79,45,82,41,49,41,57,66,86,54,83,76,63,62,87,87,36,85,41,87,72,71,42,91,88,59,75,81,54,80,94,41,47,69,56,52,53,52,49,33,50,52,31,44,52,61,74,41,80,53,81,73,88,85,71,133